Protein AF-A0A7S1QG18-F1 (afdb_monomer_lite)

Structure (mmCIF, N/CA/C/O backbone):
data_AF-A0A7S1QG18-F1
#
_entry.id   AF-A0A7S1QG18-F1
#
loop_
_atom_site.group_PDB
_atom_site.id
_atom_site.type_symbol
_atom_site.label_atom_id
_atom_site.label_alt_id
_atom_site.label_comp_id
_atom_site.label_asym_id
_atom_site.label_entity_id
_atom_site.label_seq_id
_atom_site.pdbx_PDB_ins_code
_atom_site.Cartn_x
_atom_site.Cartn_y
_atom_site.Cartn_z
_atom_site.occupancy
_atom_site.B_iso_or_equiv
_atom_site.auth_seq_id
_atom_site.auth_comp_id
_atom_site.auth_asym_id
_atom_site.auth_atom_id
_atom_site.pdbx_PDB_model_num
ATOM 1 N N . VAL A 1 1 ? 20.655 6.802 -7.408 1.00 48.12 1 VAL A N 1
ATOM 2 C CA . VAL A 1 1 ? 20.579 5.448 -8.018 1.00 48.12 1 VAL A CA 1
ATOM 3 C C . VAL A 1 1 ? 19.206 4.814 -7.801 1.00 48.12 1 VAL A C 1
ATOM 5 O O . VAL A 1 1 ? 18.513 4.608 -8.787 1.00 48.12 1 VAL A O 1
ATOM 8 N N . LEU A 1 2 ? 18.758 4.612 -6.553 1.00 45.75 2 LEU A N 1
ATOM 9 C CA . LEU A 1 2 ? 17.427 4.057 -6.230 1.00 45.75 2 LEU A CA 1
ATOM 10 C C . LEU A 1 2 ? 16.263 4.735 -6.979 1.00 45.75 2 LEU A C 1
ATOM 12 O O . LEU A 1 2 ? 15.464 4.045 -7.598 1.00 45.75 2 LEU A O 1
ATOM 16 N N . GLY A 1 3 ? 16.214 6.072 -7.025 1.00 51.31 3 GLY A N 1
ATOM 17 C CA . GLY A 1 3 ? 15.146 6.796 -7.735 1.00 51.31 3 GLY A CA 1
ATOM 18 C C . GLY A 1 3 ? 15.084 6.547 -9.252 1.00 51.31 3 GLY A C 1
ATOM 19 O O . GLY A 1 3 ? 13.995 6.484 -9.813 1.00 51.31 3 GLY A O 1
ATOM 20 N N . ALA A 1 4 ? 16.227 6.341 -9.915 1.00 55.94 4 ALA A N 1
ATOM 21 C CA . ALA A 1 4 ? 16.289 6.094 -11.361 1.00 55.94 4 ALA A CA 1
ATOM 22 C C . ALA A 1 4 ? 15.895 4.652 -11.726 1.00 55.94 4 ALA A C 1
ATOM 24 O O . ALA A 1 4 ? 15.254 4.415 -12.749 1.00 55.94 4 ALA A O 1
ATOM 25 N N . LEU A 1 5 ? 16.231 3.691 -10.862 1.00 58.00 5 LEU A N 1
ATOM 26 C CA . LEU A 1 5 ? 15.791 2.301 -11.001 1.00 58.00 5 LEU A CA 1
ATOM 27 C C . LEU A 1 5 ? 14.294 2.167 -10.719 1.00 58.00 5 LEU A C 1
ATOM 29 O O . LEU A 1 5 ? 13.591 1.484 -11.456 1.00 58.00 5 LEU A O 1
ATOM 33 N N . HIS A 1 6 ? 13.789 2.903 -9.727 1.00 59.38 6 HIS A N 1
ATOM 34 C CA . HIS A 1 6 ? 12.362 2.970 -9.427 1.00 59.38 6 HIS A CA 1
ATOM 35 C C . HIS A 1 6 ? 11.577 3.559 -10.613 1.00 59.38 6 HIS A C 1
ATOM 37 O O . HIS A 1 6 ? 10.610 2.961 -11.072 1.00 59.38 6 HIS A O 1
ATOM 43 N N . ALA A 1 7 ? 12.063 4.655 -11.209 1.00 60.19 7 ALA A N 1
ATOM 44 C CA . ALA A 1 7 ? 11.503 5.202 -12.447 1.00 60.19 7 ALA A CA 1
ATOM 45 C C . ALA A 1 7 ? 11.572 4.213 -13.627 1.00 60.19 7 ALA A C 1
ATOM 47 O O . ALA A 1 7 ? 10.682 4.214 -14.470 1.00 60.19 7 ALA A O 1
ATOM 48 N N . GLY A 1 8 ? 12.575 3.329 -13.670 1.00 60.22 8 GLY A N 1
ATOM 49 C CA . GLY A 1 8 ? 12.662 2.246 -14.654 1.00 60.22 8 GLY A CA 1
ATOM 50 C C . GLY A 1 8 ? 11.518 1.231 -14.539 1.00 60.22 8 GLY A C 1
ATOM 51 O O . GLY A 1 8 ? 10.945 0.823 -15.545 1.00 60.22 8 GLY A O 1
ATOM 52 N N . VAL A 1 9 ? 11.098 0.885 -13.324 1.00 64.06 9 VAL A N 1
ATOM 53 C CA . VAL A 1 9 ? 9.927 0.014 -13.120 1.00 64.06 9 VAL A CA 1
ATOM 54 C C . VAL A 1 9 ? 8.628 0.705 -13.576 1.00 64.06 9 VAL A C 1
ATOM 56 O O . VAL A 1 9 ? 7.711 0.037 -14.049 1.00 64.06 9 VAL A O 1
ATOM 59 N N . PHE A 1 10 ? 8.559 2.042 -13.511 1.00 67.06 10 PHE A N 1
ATOM 60 C CA . PHE A 1 10 ? 7.358 2.827 -13.849 1.00 67.06 10 PHE A CA 1
ATOM 61 C C . PHE A 1 10 ? 7.324 3.423 -15.261 1.00 67.06 10 PHE A C 1
ATOM 63 O O . PHE A 1 10 ? 6.266 3.863 -15.703 1.00 67.06 10 PHE A O 1
ATOM 70 N N . GLY A 1 11 ? 8.456 3.472 -15.963 1.00 60.34 11 GLY A N 1
ATOM 71 C CA . GLY A 1 11 ? 8.582 4.150 -17.257 1.00 60.34 11 GLY A CA 1
ATOM 72 C C . GLY A 1 11 ? 8.051 3.360 -18.455 1.00 60.34 11 GLY A C 1
ATOM 73 O O . GLY A 1 11 ? 7.895 3.933 -19.529 1.00 60.34 11 GLY A O 1
ATOM 74 N N . GLY A 1 12 ? 7.773 2.064 -18.286 1.00 67.44 12 GLY A N 1
ATOM 75 C CA . GLY A 1 12 ? 7.311 1.167 -19.350 1.00 67.44 12 GLY A CA 1
ATOM 76 C C . GLY A 1 12 ? 6.046 0.386 -18.972 1.00 67.44 12 GLY A C 1
ATOM 77 O O . GLY A 1 12 ? 5.577 0.470 -17.835 1.00 67.44 12 GLY A O 1
ATOM 78 N N . PRO A 1 13 ? 5.489 -0.428 -19.889 1.00 80.31 13 PRO A N 1
ATOM 79 C CA . PRO A 1 13 ? 4.285 -1.232 -19.655 1.00 80.31 13 PRO A CA 1
ATOM 80 C C . PRO A 1 13 ? 4.547 -2.448 -18.744 1.00 80.31 13 PRO A C 1
ATOM 82 O O . PRO A 1 13 ? 3.861 -3.465 -18.839 1.00 80.31 13 PRO A O 1
ATOM 85 N N . TRP A 1 14 ? 5.533 -2.369 -17.848 1.00 81.44 14 TRP A N 1
ATOM 86 C CA . TRP A 1 14 ? 5.976 -3.472 -16.996 1.00 81.44 14 TRP A CA 1
ATOM 87 C C . TRP A 1 14 ? 4.879 -3.963 -16.061 1.00 81.44 14 TRP A C 1
ATOM 89 O O . TRP A 1 14 ? 4.843 -5.146 -15.764 1.00 81.44 14 TRP A O 1
ATOM 99 N N . VAL A 1 15 ? 3.918 -3.106 -15.701 1.00 76.62 15 VAL A N 1
ATOM 100 C CA . VAL A 1 15 ? 2.700 -3.508 -14.976 1.00 76.62 15 VAL A CA 1
ATOM 101 C C . VAL A 1 15 ? 1.907 -4.581 -15.730 1.00 76.62 15 VAL A C 1
ATOM 103 O O . VAL A 1 15 ? 1.339 -5.480 -15.119 1.00 76.62 15 VAL A O 1
ATOM 106 N N . LEU A 1 16 ? 1.863 -4.524 -17.065 1.00 81.56 16 LEU A N 1
ATOM 107 C CA . LEU A 1 16 ? 1.200 -5.558 -17.861 1.00 81.56 16 LEU A CA 1
ATOM 108 C C . LEU A 1 16 ? 1.983 -6.867 -17.803 1.00 81.56 16 LEU A C 1
ATOM 110 O O . LEU A 1 16 ? 1.382 -7.922 -17.633 1.00 81.56 16 LEU A O 1
ATOM 114 N N . VAL A 1 17 ? 3.312 -6.795 -17.894 1.00 84.88 17 VAL A N 1
ATOM 115 C CA . VAL A 1 17 ? 4.185 -7.970 -17.789 1.00 84.88 17 VAL A CA 1
ATOM 116 C C . VAL A 1 17 ? 4.050 -8.609 -16.410 1.00 84.88 17 VAL A C 1
ATOM 118 O O . VAL A 1 17 ? 3.808 -9.808 -16.319 1.00 84.88 17 VAL A O 1
ATOM 121 N N . THR A 1 18 ? 4.118 -7.823 -15.335 1.00 80.38 18 THR A N 1
ATOM 122 C CA . THR A 1 18 ? 3.976 -8.330 -13.966 1.00 80.38 18 THR A CA 1
ATOM 123 C C . THR A 1 18 ? 2.583 -8.890 -13.703 1.00 80.38 18 THR A C 1
ATOM 125 O O . THR A 1 18 ? 2.481 -9.911 -13.035 1.00 80.38 18 THR A O 1
ATOM 128 N N . ASN A 1 19 ? 1.526 -8.324 -14.298 1.00 82.38 19 ASN A N 1
ATOM 129 C CA . ASN A 1 19 ? 0.184 -8.913 -14.256 1.00 82.38 19 ASN A CA 1
ATOM 130 C C . ASN A 1 19 ? 0.114 -10.283 -14.949 1.00 82.38 19 ASN A C 1
ATOM 132 O O . ASN A 1 19 ? -0.560 -11.181 -14.449 1.00 82.38 19 ASN A O 1
ATOM 136 N N . GLN A 1 20 ? 0.780 -10.463 -16.096 1.00 87.81 20 GLN A N 1
ATOM 137 C CA . GLN A 1 20 ? 0.811 -11.772 -16.760 1.00 87.81 20 GLN A CA 1
ATOM 138 C C . GLN A 1 20 ? 1.639 -12.782 -15.965 1.00 87.81 20 GLN A C 1
ATOM 140 O O . GLN A 1 20 ? 1.220 -13.926 -15.810 1.00 87.81 20 GLN A O 1
ATOM 145 N N . LEU A 1 21 ? 2.778 -12.355 -15.412 1.00 85.62 21 LEU A N 1
ATOM 146 C CA . LEU A 1 21 ? 3.585 -13.197 -14.534 1.00 85.62 21 LEU A CA 1
ATOM 147 C C . LEU A 1 21 ? 2.792 -13.609 -13.288 1.00 85.62 21 LEU A C 1
ATOM 149 O O . LEU A 1 21 ? 2.794 -14.784 -12.946 1.00 85.62 21 LEU A O 1
ATOM 153 N N . ASP A 1 22 ? 2.047 -12.699 -12.655 1.00 84.38 22 ASP A N 1
ATOM 154 C CA . ASP A 1 22 ? 1.195 -13.041 -11.508 1.00 84.38 22 ASP A CA 1
ATOM 155 C C . ASP A 1 22 ? 0.193 -14.139 -11.859 1.00 84.38 22 ASP A C 1
ATOM 157 O O . ASP A 1 22 ? 0.110 -15.135 -11.146 1.00 84.38 22 ASP A O 1
ATOM 161 N N . ARG A 1 23 ? -0.487 -14.028 -13.006 1.00 85.81 23 ARG A N 1
ATOM 162 C CA . ARG A 1 23 ? -1.421 -15.063 -13.481 1.00 85.81 23 ARG A CA 1
ATOM 163 C C . ARG A 1 23 ? -0.749 -16.420 -13.682 1.00 85.81 23 ARG A C 1
ATOM 165 O O . ARG A 1 23 ? -1.334 -17.441 -13.332 1.00 85.81 23 ARG A O 1
ATOM 172 N N . LEU A 1 24 ? 0.471 -16.438 -14.219 1.00 89.00 24 LEU A N 1
ATOM 173 C CA . LEU A 1 24 ? 1.241 -17.669 -14.424 1.00 89.00 24 LEU A CA 1
ATOM 174 C C . LEU A 1 24 ? 1.709 -18.297 -13.105 1.00 89.00 24 LEU A C 1
ATOM 176 O O . LEU A 1 24 ? 1.763 -19.518 -12.995 1.00 89.00 24 LEU A O 1
ATOM 180 N N . PHE A 1 25 ? 2.006 -17.477 -12.096 1.00 84.56 25 PHE A N 1
ATOM 181 C CA . PHE A 1 25 ? 2.520 -17.914 -10.795 1.00 84.56 25 PHE A CA 1
ATOM 182 C C . PHE A 1 25 ? 1.441 -17.996 -9.701 1.00 84.56 25 PHE A C 1
ATOM 184 O O . PHE A 1 25 ? 1.745 -17.913 -8.512 1.00 84.56 25 PHE A O 1
ATOM 191 N N . GLY A 1 26 ? 0.176 -18.206 -10.084 1.00 83.62 26 GLY A N 1
ATOM 192 C CA . GLY A 1 26 ? -0.903 -18.533 -9.143 1.00 83.62 26 GLY A CA 1
ATOM 193 C C . GLY A 1 26 ? -1.770 -17.356 -8.682 1.00 83.62 26 GLY A C 1
ATOM 194 O O . GLY A 1 26 ? -2.519 -17.501 -7.710 1.00 83.62 26 GLY A O 1
ATOM 195 N N . SER A 1 27 ? -1.706 -16.227 -9.392 1.00 85.12 27 SER A N 1
ATOM 196 C CA . SER A 1 27 ? -2.578 -15.053 -9.247 1.00 85.12 27 SER A CA 1
ATOM 197 C C . SER A 1 27 ? -2.574 -14.459 -7.837 1.00 85.12 27 SER A C 1
ATOM 199 O O . SER A 1 27 ? -3.618 -14.103 -7.288 1.00 85.12 27 SER A O 1
ATOM 201 N N . SER A 1 28 ? -1.395 -14.394 -7.219 1.00 78.62 28 SER A N 1
ATOM 202 C CA . S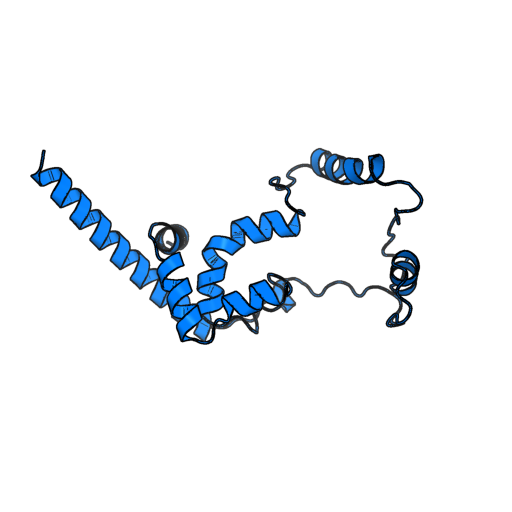ER A 1 28 ? -1.213 -13.921 -5.844 1.00 78.62 28 SER A CA 1
ATOM 203 C C . SER A 1 28 ? -1.673 -12.473 -5.643 1.00 78.62 28 SER A C 1
ATOM 205 O O . SER A 1 28 ? -2.275 -12.145 -4.620 1.00 78.62 28 SER A O 1
ATOM 207 N N . GLY A 1 29 ? -1.437 -11.613 -6.636 1.00 73.44 29 GLY A N 1
ATOM 208 C CA . GLY A 1 29 ? -1.887 -10.228 -6.642 1.00 73.44 29 GLY A CA 1
ATOM 209 C C . GLY A 1 29 ? -3.402 -10.125 -6.778 1.00 73.44 29 GLY A C 1
ATOM 210 O O . GLY A 1 29 ? -4.021 -9.322 -6.087 1.00 73.44 29 GLY A O 1
ATOM 211 N N . TYR A 1 30 ? -4.016 -10.965 -7.612 1.00 76.81 30 TYR A N 1
ATOM 212 C CA . TYR A 1 30 ? -5.473 -10.991 -7.763 1.00 76.81 30 TYR A CA 1
ATOM 213 C C . TYR A 1 30 ? -6.185 -11.493 -6.499 1.00 76.81 30 TYR A C 1
ATOM 215 O O . TYR A 1 30 ? -7.093 -10.821 -6.021 1.00 76.81 30 TYR A O 1
ATOM 223 N N . LYS A 1 31 ? -5.712 -12.592 -5.895 1.00 76.81 31 LYS A N 1
ATOM 224 C CA . LYS A 1 31 ? -6.249 -13.104 -4.620 1.00 76.81 31 LYS A CA 1
ATOM 225 C C . LYS A 1 31 ? -6.168 -12.057 -3.515 1.00 76.81 31 LYS A C 1
ATOM 227 O O . LYS A 1 31 ? -7.147 -11.805 -2.835 1.00 76.81 31 LYS A O 1
ATOM 232 N N . MET A 1 32 ? -5.043 -11.346 -3.414 1.00 74.06 32 MET A N 1
ATOM 233 C CA . MET A 1 32 ? -4.912 -10.221 -2.482 1.00 74.06 32 MET A CA 1
ATOM 234 C C . MET A 1 32 ? -5.989 -9.144 -2.692 1.00 74.06 32 MET A C 1
ATOM 236 O O . MET A 1 32 ? -6.472 -8.573 -1.715 1.00 74.06 32 MET A O 1
ATOM 240 N N . LEU A 1 33 ? -6.319 -8.814 -3.945 1.00 72.88 33 LEU A N 1
ATOM 241 C CA . LEU A 1 33 ? -7.351 -7.820 -4.244 1.00 72.88 33 LEU A CA 1
ATOM 242 C C . LEU A 1 33 ? -8.757 -8.328 -3.909 1.00 72.88 33 LEU A C 1
ATOM 244 O O . LEU A 1 33 ? -9.576 -7.525 -3.469 1.00 72.88 33 LEU A O 1
ATOM 248 N N . GLU A 1 34 ? -9.029 -9.617 -4.119 1.00 75.81 34 GLU A N 1
ATOM 249 C CA . GLU A 1 34 ? -10.305 -10.251 -3.764 1.00 75.81 34 GLU A CA 1
ATOM 250 C C . GLU A 1 34 ? -10.487 -10.372 -2.252 1.00 75.81 34 GLU A C 1
ATOM 252 O O . GLU A 1 34 ? -11.535 -10.000 -1.729 1.00 75.81 34 GLU A O 1
ATOM 257 N N . ASP A 1 35 ? -9.449 -10.815 -1.543 1.00 69.38 35 ASP A N 1
ATOM 258 C CA . ASP A 1 35 ? -9.488 -11.048 -0.099 1.00 69.38 35 ASP A CA 1
ATOM 259 C C . ASP A 1 35 ? -9.595 -9.739 0.700 1.00 69.38 35 ASP A C 1
ATOM 261 O O . ASP A 1 35 ? -9.874 -9.757 1.899 1.00 69.38 35 ASP A O 1
ATOM 265 N N . GLY A 1 36 ? -9.327 -8.588 0.067 1.00 60.03 36 GLY A N 1
ATOM 266 C CA . GLY A 1 36 ? -9.327 -7.283 0.733 1.00 60.03 36 GLY A CA 1
ATOM 267 C C . GLY A 1 36 ? -8.341 -7.203 1.906 1.00 60.03 36 GLY A C 1
ATOM 268 O O . GLY A 1 36 ? -8.488 -6.339 2.773 1.00 60.03 36 GLY A O 1
ATOM 269 N N . GLY A 1 37 ? -7.363 -8.120 1.950 1.00 55.81 37 GLY A N 1
ATOM 270 C CA . GLY A 1 37 ? -6.423 -8.281 3.054 1.00 55.81 37 GLY A CA 1
ATOM 271 C C . GLY A 1 37 ? -5.619 -7.005 3.316 1.00 55.81 37 GLY A C 1
ATOM 272 O O . GLY A 1 37 ? -5.489 -6.159 2.425 1.00 55.81 37 GLY A O 1
ATOM 273 N N . PRO A 1 38 ? -5.070 -6.831 4.534 1.00 53.34 38 PRO A N 1
ATOM 274 C CA . PRO A 1 38 ? -4.456 -5.574 4.933 1.00 53.34 38 PRO A CA 1
ATOM 275 C C . PRO A 1 38 ? -3.364 -5.192 3.923 1.00 53.34 38 PRO A C 1
ATOM 277 O O . PRO A 1 38 ? -2.429 -5.970 3.719 1.00 53.34 38 PRO A O 1
ATOM 280 N N . PRO A 1 39 ? -3.447 -4.006 3.291 1.00 54.12 39 PRO A N 1
ATOM 281 C CA . PRO A 1 39 ? -2.685 -3.709 2.079 1.00 54.12 39 PRO A CA 1
ATOM 282 C C . PRO A 1 39 ? -1.163 -3.628 2.276 1.00 54.12 39 PRO A C 1
ATOM 284 O O . PRO A 1 39 ? -0.448 -3.456 1.295 1.00 54.12 39 PRO A O 1
ATOM 287 N N . MET A 1 40 ? -0.658 -3.756 3.510 1.00 51.56 40 MET A N 1
ATOM 288 C CA . MET A 1 40 ? 0.775 -3.701 3.839 1.00 51.56 40 MET A CA 1
ATOM 289 C C . MET A 1 40 ? 1.199 -4.486 5.094 1.00 51.56 40 MET A C 1
ATOM 291 O O . MET A 1 40 ? 2.385 -4.525 5.394 1.00 51.56 40 MET A O 1
ATOM 295 N N . ALA A 1 41 ? 0.278 -5.068 5.871 1.00 50.09 41 ALA A N 1
ATOM 296 C CA . ALA A 1 41 ? 0.587 -5.457 7.259 1.00 50.09 41 ALA A CA 1
ATOM 297 C C . ALA A 1 41 ? 1.295 -6.817 7.416 1.00 50.09 41 ALA A C 1
ATOM 299 O O . ALA A 1 41 ? 1.618 -7.218 8.528 1.00 50.09 41 ALA A O 1
ATOM 300 N N . SER A 1 42 ? 1.538 -7.532 6.319 1.00 58.19 42 SER A N 1
ATOM 301 C CA . SER A 1 42 ? 2.357 -8.745 6.322 1.00 58.19 42 SER A CA 1
ATOM 302 C C . SER A 1 42 ? 3.172 -8.784 5.036 1.00 58.19 42 SER A C 1
ATOM 304 O O . SER A 1 42 ? 2.785 -9.440 4.072 1.00 58.19 42 SER A O 1
ATOM 306 N N . LEU A 1 43 ? 4.308 -8.075 4.997 1.00 61.34 43 LEU A N 1
ATOM 307 C CA . LEU A 1 43 ? 5.301 -8.290 3.932 1.00 61.34 43 LEU A CA 1
ATOM 308 C C . LEU A 1 43 ? 5.874 -9.717 3.976 1.00 61.34 43 LEU A C 1
ATOM 310 O O . LEU A 1 43 ? 6.443 -10.182 2.992 1.00 61.34 43 LEU A O 1
ATOM 314 N N . LYS A 1 44 ? 5.661 -10.434 5.086 1.00 62.62 44 LYS A N 1
ATOM 315 C CA . LYS A 1 44 ? 6.073 -11.828 5.294 1.00 62.62 44 LYS A CA 1
ATOM 316 C C . LYS A 1 44 ? 5.535 -12.763 4.209 1.00 62.62 44 LYS A C 1
ATOM 318 O O . LYS A 1 44 ? 6.248 -13.652 3.749 1.00 62.62 44 LYS A O 1
ATOM 323 N N . ASP A 1 45 ? 4.324 -12.488 3.720 1.00 67.00 45 ASP A N 1
ATOM 324 C CA . ASP A 1 45 ? 3.651 -13.292 2.690 1.00 67.00 45 ASP A CA 1
ATOM 325 C C . ASP A 1 45 ? 3.815 -12.720 1.270 1.00 67.00 45 ASP A C 1
ATOM 327 O O . ASP A 1 45 ? 3.136 -13.143 0.325 1.00 67.00 45 ASP A O 1
ATOM 331 N N . PHE A 1 46 ? 4.662 -11.701 1.091 1.00 73.81 46 PHE A N 1
ATOM 332 C CA . PHE A 1 46 ? 4.832 -11.038 -0.197 1.00 73.81 46 PHE A CA 1
ATOM 333 C C . PHE A 1 46 ? 5.992 -11.679 -0.954 1.00 73.81 46 PHE A C 1
ATOM 335 O O . PHE A 1 46 ? 7.162 -11.346 -0.781 1.00 73.81 46 PHE A O 1
ATOM 342 N N . GLY A 1 47 ? 5.648 -12.612 -1.840 1.00 78.31 47 GLY A N 1
ATOM 343 C CA . GLY A 1 47 ? 6.579 -13.110 -2.844 1.00 78.31 47 GLY A CA 1
ATOM 344 C C . GLY A 1 47 ? 6.976 -12.028 -3.854 1.00 78.31 47 GLY A C 1
ATOM 345 O O . GLY A 1 47 ? 6.318 -10.998 -4.008 1.00 78.31 47 GLY A O 1
ATOM 346 N N . VAL A 1 48 ? 8.033 -12.312 -4.609 1.00 82.69 48 VAL A N 1
ATOM 347 C CA . VAL A 1 48 ? 8.653 -11.424 -5.604 1.00 82.69 48 VAL A CA 1
ATOM 348 C C . VAL A 1 48 ? 7.642 -10.744 -6.546 1.00 82.69 48 VAL A C 1
ATOM 350 O O . VAL A 1 48 ? 7.690 -9.528 -6.744 1.00 82.69 48 VAL A O 1
ATOM 353 N N . ILE A 1 49 ? 6.697 -11.509 -7.100 1.00 80.81 49 ILE A N 1
ATOM 354 C CA . ILE A 1 49 ? 5.705 -11.001 -8.060 1.00 80.81 49 ILE A CA 1
ATOM 355 C C . ILE A 1 49 ? 4.694 -10.060 -7.398 1.00 80.81 49 ILE A C 1
ATOM 357 O O . ILE A 1 49 ? 4.403 -8.991 -7.939 1.00 80.81 49 ILE A O 1
ATOM 361 N N . ARG A 1 50 ? 4.209 -10.409 -6.201 1.00 78.06 50 ARG A N 1
ATOM 362 C CA . ARG A 1 50 ? 3.295 -9.562 -5.426 1.00 78.06 50 ARG A CA 1
ATOM 363 C C . ARG A 1 50 ? 3.957 -8.238 -5.062 1.00 78.06 50 ARG A C 1
ATOM 365 O O . ARG A 1 50 ? 3.328 -7.191 -5.188 1.00 78.06 50 ARG A O 1
ATOM 372 N N . THR A 1 51 ? 5.235 -8.262 -4.690 1.00 78.88 51 THR A N 1
ATOM 373 C CA . THR A 1 51 ? 5.988 -7.039 -4.393 1.00 78.88 51 THR A CA 1
ATOM 374 C C . THR A 1 51 ? 6.168 -6.174 -5.637 1.00 78.88 51 THR A C 1
ATOM 376 O O . THR A 1 51 ? 5.897 -4.977 -5.584 1.00 78.88 51 THR A O 1
ATOM 379 N N . LEU A 1 52 ? 6.525 -6.762 -6.785 1.00 78.31 52 LEU A N 1
ATOM 380 C CA . LEU A 1 52 ? 6.595 -6.026 -8.052 1.00 78.31 52 LEU A CA 1
ATOM 381 C C . LEU A 1 52 ? 5.255 -5.412 -8.467 1.00 78.31 52 LEU A C 1
ATOM 383 O O . LEU A 1 52 ? 5.232 -4.288 -8.964 1.00 78.31 52 LEU A O 1
ATOM 387 N N . TYR A 1 53 ? 4.150 -6.135 -8.273 1.00 75.31 53 TYR A N 1
ATOM 388 C CA . TYR A 1 53 ? 2.806 -5.611 -8.502 1.00 75.31 53 TYR A CA 1
ATOM 389 C C . TYR A 1 53 ? 2.507 -4.441 -7.560 1.00 75.31 53 TYR A C 1
ATOM 391 O O . TYR A 1 53 ? 1.960 -3.426 -7.980 1.00 75.31 53 TYR A O 1
ATOM 399 N N . MET A 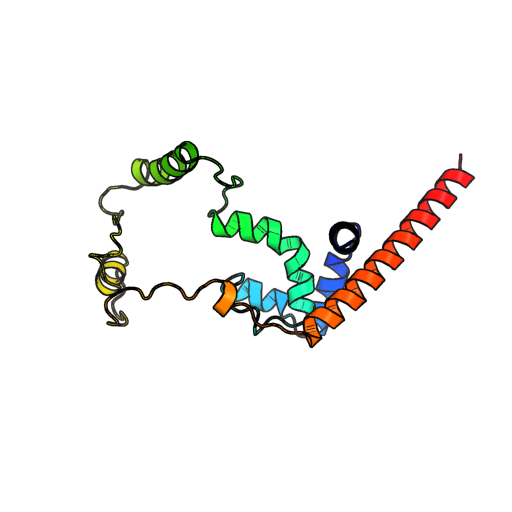1 54 ? 2.899 -4.550 -6.292 1.00 73.81 54 MET A N 1
ATOM 400 C CA . MET A 1 54 ? 2.632 -3.535 -5.282 1.00 73.81 54 MET A CA 1
ATOM 401 C C . MET A 1 54 ? 3.505 -2.292 -5.407 1.00 73.81 54 MET A C 1
ATOM 403 O O . MET A 1 54 ? 3.042 -1.242 -5.005 1.00 73.81 54 MET A O 1
ATOM 407 N N . LEU A 1 55 ? 4.706 -2.324 -5.983 1.00 74.81 55 LEU A N 1
ATOM 408 C CA . LEU A 1 55 ? 5.530 -1.113 -6.154 1.00 74.81 55 LEU A CA 1
ATOM 409 C C . LEU A 1 55 ? 4.809 0.061 -6.870 1.00 74.81 55 LEU A C 1
ATOM 411 O O . LEU A 1 55 ? 4.808 1.169 -6.327 1.00 74.81 55 LEU A O 1
ATOM 415 N N . PRO A 1 56 ? 4.148 -0.126 -8.033 1.00 70.06 56 PRO A N 1
ATOM 416 C CA . PRO A 1 56 ? 3.453 0.958 -8.744 1.00 70.06 56 PRO A CA 1
ATOM 417 C C . PRO A 1 56 ? 2.166 1.411 -8.062 1.00 70.06 56 PRO A C 1
ATOM 419 O O . PRO A 1 56 ? 1.798 2.586 -8.132 1.00 70.06 56 PRO A O 1
ATOM 422 N N . PHE A 1 57 ? 1.466 0.491 -7.401 1.00 67.56 57 PHE A N 1
ATOM 423 C CA . PHE A 1 57 ? 0.226 0.815 -6.707 1.00 67.56 57 PHE A CA 1
ATOM 424 C C . PHE A 1 57 ? 0.469 1.287 -5.285 1.00 67.56 57 PHE A C 1
ATOM 426 O O . PHE A 1 57 ? -0.342 2.046 -4.782 1.00 67.56 57 PHE A O 1
ATOM 433 N N . GLY A 1 58 ? 1.569 0.883 -4.667 1.00 64.44 58 GLY A N 1
ATOM 434 C CA . GLY A 1 58 ? 1.894 1.028 -3.259 1.00 64.44 58 GLY A CA 1
ATOM 435 C C . GLY A 1 58 ? 1.834 2.483 -2.876 1.00 64.44 58 GLY A C 1
ATOM 436 O O . GLY A 1 58 ? 0.883 2.880 -2.230 1.00 64.44 58 GLY A O 1
ATOM 437 N N . ALA A 1 59 ? 2.731 3.324 -3.385 1.00 61.09 59 ALA A N 1
ATOM 438 C CA . ALA A 1 59 ? 2.746 4.736 -3.004 1.00 61.09 59 ALA A CA 1
ATOM 439 C C . ALA A 1 59 ? 1.376 5.424 -3.176 1.00 61.09 59 ALA A C 1
ATOM 441 O O . ALA A 1 59 ? 0.889 6.076 -2.260 1.00 61.09 59 ALA A O 1
ATOM 442 N N . ARG A 1 60 ? 0.694 5.236 -4.313 1.00 59.53 60 ARG A N 1
ATOM 443 C CA . ARG A 1 60 ? -0.581 5.920 -4.580 1.00 59.53 60 ARG A CA 1
ATOM 444 C C . ARG A 1 60 ? -1.758 5.322 -3.807 1.00 59.53 60 ARG A C 1
ATOM 446 O O . ARG A 1 60 ? -2.519 6.073 -3.209 1.00 59.53 60 ARG A O 1
ATOM 453 N N . ARG A 1 61 ? -1.927 3.999 -3.834 1.00 60.38 61 ARG A N 1
ATOM 454 C CA . ARG A 1 61 ? -3.035 3.287 -3.183 1.00 60.38 61 ARG A CA 1
ATOM 455 C C . ARG A 1 61 ? -2.869 3.229 -1.681 1.00 60.38 61 ARG A C 1
ATOM 457 O O . ARG A 1 61 ? -3.869 3.412 -1.009 1.00 60.38 61 ARG A O 1
ATOM 464 N N . VAL A 1 62 ? -1.658 3.037 -1.163 1.00 59.66 62 VAL A N 1
ATOM 465 C CA . VAL A 1 62 ? -1.367 3.100 0.276 1.00 59.66 62 VAL A CA 1
ATOM 466 C C . VAL A 1 62 ? -1.716 4.472 0.802 1.00 59.66 62 VAL A C 1
ATOM 468 O O . VAL A 1 62 ? -2.505 4.558 1.731 1.00 59.66 62 VAL A O 1
ATOM 471 N N . ILE A 1 63 ? -1.218 5.538 0.171 1.00 55.69 63 ILE A N 1
ATOM 472 C CA . ILE A 1 63 ? -1.548 6.900 0.595 1.00 55.69 63 ILE A CA 1
ATOM 473 C C . ILE A 1 63 ? -3.064 7.098 0.524 1.00 55.69 63 ILE A C 1
ATOM 475 O O . ILE A 1 63 ? -3.677 7.466 1.519 1.00 55.69 63 ILE A O 1
ATOM 479 N N . THR A 1 64 ? -3.724 6.750 -0.585 1.00 57.59 64 THR A N 1
ATOM 480 C CA . THR A 1 64 ? -5.183 6.909 -0.641 1.00 57.59 64 THR A CA 1
ATOM 481 C C . THR A 1 64 ? -5.924 6.025 0.359 1.00 57.59 64 THR A C 1
ATOM 483 O O . THR A 1 64 ? -6.909 6.474 0.913 1.00 57.59 64 THR A O 1
ATOM 486 N N . HIS A 1 65 ? -5.492 4.796 0.629 1.00 56.72 65 HIS A N 1
ATOM 487 C CA . HIS A 1 65 ? -6.183 3.876 1.533 1.00 56.72 65 HIS A CA 1
ATOM 488 C C . HIS A 1 65 ? -5.993 4.287 2.996 1.00 56.72 65 HIS A C 1
ATOM 490 O O . HIS A 1 65 ? -6.974 4.363 3.730 1.00 56.72 65 HIS A O 1
ATOM 496 N N . LEU A 1 66 ? -4.765 4.646 3.392 1.00 55.31 66 LEU A N 1
ATOM 497 C CA . LEU A 1 66 ? -4.452 5.184 4.720 1.00 55.31 66 LEU A CA 1
ATOM 498 C C . LEU A 1 66 ? -5.263 6.446 5.027 1.00 55.31 66 LEU A C 1
ATOM 500 O O . LEU A 1 66 ? -5.650 6.666 6.171 1.00 55.31 66 LEU A O 1
ATOM 504 N N . TYR A 1 67 ? -5.564 7.245 4.004 1.00 57.25 67 TYR A N 1
ATOM 505 C CA . TYR A 1 67 ? -6.370 8.454 4.136 1.00 57.25 67 TYR A CA 1
ATOM 506 C C . TYR A 1 67 ? -7.812 8.285 3.626 1.00 57.25 67 TYR A C 1
ATOM 508 O O . TYR A 1 67 ? -8.458 9.277 3.301 1.00 57.25 67 TYR A O 1
ATOM 516 N N . ALA A 1 68 ? -8.344 7.057 3.546 1.00 59.31 68 ALA A N 1
ATOM 517 C CA . ALA A 1 68 ? -9.743 6.780 3.181 1.00 59.31 68 ALA A CA 1
ATOM 518 C C . ALA A 1 68 ? -10.228 7.483 1.885 1.00 59.31 68 ALA A C 1
ATOM 520 O O . ALA A 1 68 ? -11.309 8.063 1.816 1.00 59.31 68 ALA A O 1
ATOM 521 N N . GLY A 1 69 ? -9.403 7.449 0.843 1.00 51.38 69 GLY A N 1
ATOM 522 C CA . GLY A 1 69 ? -9.627 8.063 -0.465 1.00 51.38 69 GLY A CA 1
ATOM 523 C C . GLY A 1 69 ? -9.149 9.512 -0.579 1.00 51.38 69 GLY A C 1
ATOM 524 O O . GLY A 1 69 ? -9.305 10.116 -1.642 1.00 51.38 69 GLY A O 1
ATOM 525 N N . LEU A 1 70 ? -8.559 10.089 0.471 1.00 52.31 70 LEU A N 1
ATOM 526 C CA . LEU A 1 70 ? -8.166 11.495 0.477 1.00 52.31 70 LEU A CA 1
ATOM 527 C C . LEU A 1 70 ? -6.752 11.659 -0.094 1.00 52.31 70 LEU A C 1
ATOM 529 O O . LEU A 1 70 ? -5.798 11.002 0.310 1.00 52.31 70 LEU A O 1
ATOM 533 N N . LYS A 1 71 ? -6.627 12.547 -1.089 1.00 53.94 71 LYS A N 1
ATOM 534 C CA . LYS A 1 71 ? -5.367 12.851 -1.796 1.00 53.94 71 LYS A CA 1
ATOM 535 C C . LYS A 1 71 ? -4.327 13.577 -0.930 1.00 53.94 71 LYS A C 1
ATOM 537 O O . LYS A 1 71 ? -3.209 13.782 -1.392 1.00 53.94 71 LYS A O 1
ATOM 542 N N . LEU A 1 72 ? -4.697 14.026 0.266 1.00 55.25 72 LEU A N 1
ATOM 543 C CA . LEU A 1 72 ? -3.892 14.943 1.063 1.00 55.25 72 LEU A CA 1
ATOM 544 C C . LEU A 1 72 ? -3.073 14.167 2.090 1.00 55.25 72 LEU A C 1
ATOM 546 O O . LEU A 1 72 ? -3.620 13.653 3.063 1.00 55.25 72 LEU A O 1
ATOM 550 N N . MET A 1 73 ? -1.752 14.153 1.903 1.00 60.91 73 MET A N 1
ATOM 551 C CA . MET A 1 73 ? -0.870 14.103 3.064 1.00 60.91 73 MET A CA 1
ATOM 552 C C . MET A 1 73 ? -1.172 15.353 3.886 1.00 60.91 73 MET A C 1
ATOM 554 O O . MET A 1 73 ? -1.025 16.467 3.397 1.00 60.91 73 MET A O 1
ATOM 558 N N . ILE A 1 74 ? -1.670 15.160 5.099 1.00 65.94 74 ILE A N 1
ATOM 559 C CA . ILE A 1 74 ? -1.931 16.236 6.049 1.00 65.94 74 ILE A CA 1
ATOM 560 C C . ILE A 1 74 ? -0.567 16.737 6.536 1.00 65.94 74 ILE A C 1
ATOM 562 O O . ILE A 1 74 ? 0.146 15.988 7.200 1.00 65.94 74 ILE A O 1
ATOM 566 N N . ILE A 1 75 ? -0.185 17.966 6.184 1.00 71.25 75 ILE A N 1
ATOM 567 C CA . ILE A 1 75 ? 1.158 18.502 6.470 1.00 71.25 75 ILE A CA 1
ATOM 568 C C . ILE A 1 75 ? 1.126 19.359 7.738 1.00 71.25 75 ILE A C 1
ATOM 570 O O . ILE A 1 75 ? 2.114 19.452 8.465 1.00 71.25 75 ILE A O 1
ATOM 574 N N . THR A 1 76 ? -0.027 19.963 8.039 1.00 83.19 76 THR A N 1
ATOM 575 C CA . THR A 1 76 ? -0.185 20.876 9.174 1.00 83.19 76 THR A CA 1
ATOM 576 C C . THR A 1 76 ? -1.189 20.375 10.213 1.00 83.19 76 THR A C 1
ATOM 578 O O . THR A 1 76 ? -2.150 19.663 9.915 1.00 83.19 76 THR A O 1
ATOM 581 N N . ALA A 1 77 ? -1.018 20.819 11.462 1.00 80.81 77 ALA A N 1
ATOM 582 C CA . ALA A 1 77 ? -1.968 20.532 12.538 1.00 80.81 77 ALA A CA 1
ATOM 583 C C . ALA A 1 77 ? -3.377 21.094 12.253 1.00 80.81 77 ALA A C 1
ATOM 585 O O . ALA A 1 77 ? -4.380 20.501 12.653 1.00 80.81 77 ALA A O 1
ATOM 586 N N . ALA A 1 78 ? -3.472 22.225 11.546 1.00 84.75 78 ALA A N 1
ATOM 587 C CA . ALA A 1 78 ? -4.749 22.824 11.164 1.00 84.75 78 ALA A CA 1
ATOM 588 C C . ALA A 1 78 ? -5.514 21.941 10.166 1.00 84.75 78 ALA A C 1
ATOM 590 O O . ALA A 1 78 ? -6.699 21.672 10.370 1.00 84.75 78 ALA A O 1
ATOM 591 N N . GLU A 1 79 ? -4.829 21.433 9.138 1.00 78.69 79 GLU A N 1
ATOM 592 C CA . GLU A 1 79 ? -5.395 20.476 8.181 1.00 78.69 79 GLU A CA 1
ATOM 593 C C . GLU A 1 79 ? -5.825 19.180 8.873 1.00 78.69 79 GLU A C 1
ATOM 595 O O . GLU A 1 79 ? -6.910 18.673 8.588 1.00 78.69 79 GLU A O 1
ATOM 600 N N . TYR A 1 80 ? -5.032 18.686 9.831 1.00 79.38 80 TYR A N 1
ATOM 601 C CA . TYR A 1 80 ? -5.371 17.501 10.623 1.00 79.38 80 TYR A CA 1
ATOM 602 C C . TYR A 1 80 ? -6.685 17.694 11.376 1.00 79.38 80 TYR A C 1
ATOM 604 O O . TYR A 1 80 ? -7.616 16.899 11.259 1.00 79.38 80 TYR A O 1
ATOM 612 N N . ASN A 1 81 ? -6.798 18.795 12.117 1.00 83.25 81 ASN A N 1
ATOM 613 C CA . ASN A 1 81 ? -8.003 19.097 12.881 1.00 83.25 81 ASN A CA 1
ATOM 614 C C . ASN A 1 81 ? -9.219 19.298 11.967 1.00 83.25 81 ASN A C 1
ATOM 616 O O . ASN A 1 81 ? -10.317 18.839 12.287 1.00 83.25 81 ASN A O 1
ATOM 620 N N . PHE A 1 82 ? -9.034 19.949 10.816 1.00 81.50 82 PHE A N 1
ATOM 621 C CA . PHE A 1 82 ? -10.102 20.155 9.842 1.00 81.50 82 PHE A CA 1
ATOM 622 C C . PHE A 1 82 ? -10.592 18.837 9.228 1.00 81.50 82 PHE A C 1
ATOM 624 O O . PHE A 1 82 ? -11.803 18.621 9.142 1.00 81.50 82 PHE A O 1
ATOM 631 N N . PHE A 1 83 ? -9.674 17.932 8.882 1.00 79.19 83 PHE A N 1
ATOM 632 C CA . PHE A 1 83 ? -9.978 16.606 8.345 1.00 79.19 83 PHE A CA 1
ATOM 633 C C . PHE A 1 83 ? -10.951 15.839 9.246 1.00 79.19 83 PHE A C 1
ATOM 635 O O . PHE A 1 83 ? -11.994 15.384 8.781 1.00 79.19 83 PHE A O 1
ATOM 642 N N . TYR A 1 84 ? -10.669 15.764 10.551 1.00 81.12 84 TYR A N 1
ATOM 643 C CA . TYR A 1 84 ? -11.536 15.058 11.502 1.00 81.12 84 TYR A CA 1
ATOM 644 C C . TYR A 1 84 ? -12.806 15.835 11.864 1.00 81.12 84 TYR A C 1
ATOM 646 O O . TYR A 1 84 ? -13.803 15.233 12.270 1.00 81.12 84 TYR A O 1
ATOM 654 N N . LYS A 1 85 ? -12.823 17.159 11.674 1.00 87.06 85 LYS A N 1
ATOM 655 C CA . LYS A 1 85 ? -14.019 17.977 11.901 1.00 87.06 85 LYS A CA 1
ATOM 656 C C . LYS A 1 85 ? -15.135 17.635 10.913 1.00 87.06 85 LYS A C 1
ATOM 658 O O . LYS A 1 85 ? -16.298 17.622 11.309 1.00 87.06 85 LYS A O 1
ATOM 663 N N . ILE A 1 86 ? -14.813 17.333 9.651 1.00 83.00 86 ILE A N 1
ATOM 664 C CA . ILE A 1 86 ? -15.826 17.067 8.614 1.00 83.00 86 ILE A CA 1
ATOM 665 C C . ILE A 1 86 ? -16.702 15.847 8.962 1.00 83.00 86 ILE A C 1
ATOM 667 O O . ILE A 1 86 ? -17.925 16.019 9.012 1.00 83.00 86 ILE A O 1
ATOM 671 N N . PRO A 1 87 ? -16.155 14.649 9.262 1.00 82.25 87 PRO A N 1
ATOM 672 C CA . PRO A 1 87 ? -16.961 13.516 9.716 1.00 82.25 87 PRO A CA 1
ATOM 673 C C . PRO A 1 87 ? -17.761 13.836 10.981 1.00 82.25 87 PRO A C 1
ATOM 675 O O . PRO A 1 87 ? -18.937 13.496 11.066 1.00 82.25 87 PRO A O 1
ATOM 678 N N . TYR A 1 88 ? -17.165 14.556 11.938 1.00 87.38 88 TYR A N 1
ATOM 679 C CA . TYR A 1 88 ? -17.860 14.973 13.159 1.00 87.38 88 TYR A CA 1
ATOM 680 C C . TYR A 1 88 ? -19.054 15.901 12.892 1.00 87.38 88 TYR A C 1
ATOM 682 O O . TYR A 1 88 ? -20.012 15.884 13.659 1.00 87.38 88 TYR A O 1
ATOM 690 N N . MET A 1 89 ? -19.031 16.715 11.841 1.00 89.75 89 MET A N 1
ATOM 691 C CA . MET A 1 89 ? -20.171 17.573 11.501 1.00 89.75 89 MET A CA 1
ATOM 692 C C . MET A 1 89 ? -21.244 16.832 10.699 1.00 89.75 89 MET A C 1
ATOM 694 O O . MET A 1 89 ? -22.418 17.168 10.811 1.00 89.75 89 MET A O 1
ATOM 698 N N . ARG A 1 90 ? -20.857 15.840 9.888 1.00 92.25 90 ARG A N 1
ATOM 699 C CA . ARG A 1 90 ? -21.775 15.142 8.972 1.00 92.25 90 ARG A CA 1
ATOM 700 C C . ARG A 1 90 ? -22.431 13.900 9.567 1.00 92.25 90 ARG A C 1
ATOM 702 O O . ARG A 1 90 ? -23.541 13.564 9.169 1.00 92.25 90 ARG A O 1
ATOM 709 N N . ILE A 1 91 ? -21.755 13.195 10.471 1.00 88.19 91 ILE A N 1
ATOM 710 C CA . ILE A 1 91 ? -22.278 11.958 11.054 1.00 88.19 91 ILE A CA 1
ATOM 711 C C . ILE A 1 91 ? -23.153 12.319 12.270 1.00 88.19 91 ILE A C 1
ATOM 713 O O . ILE A 1 91 ? -22.683 13.042 13.155 1.00 88.19 91 ILE A O 1
ATOM 717 N N . PRO A 1 92 ? -24.403 11.824 12.356 1.00 94.44 92 PRO A N 1
ATOM 718 C CA . PRO A 1 92 ? -25.269 12.031 13.519 1.00 94.44 92 PRO A CA 1
ATOM 719 C C . PRO A 1 92 ? -24.602 11.594 14.832 1.00 94.44 92 PRO A C 1
ATOM 721 O O . PRO A 1 92 ? -23.695 10.759 14.834 1.00 94.44 92 PRO A O 1
ATOM 724 N N . LYS A 1 93 ? -24.970 12.201 15.967 1.00 91.94 93 LYS A N 1
ATOM 725 C CA . LYS A 1 93 ? -24.272 11.969 17.251 1.00 91.94 93 LYS A CA 1
ATOM 726 C C . LYS A 1 93 ? -24.399 10.518 17.724 1.00 91.94 93 LYS A C 1
ATOM 728 O O . LYS A 1 93 ? -23.471 9.988 18.318 1.00 91.94 93 LYS A O 1
ATOM 733 N N . GLU A 1 94 ? -25.510 9.885 17.395 1.00 92.31 94 GLU A N 1
ATOM 734 C CA . GLU A 1 94 ? -25.894 8.524 17.766 1.00 92.31 94 GLU A CA 1
ATOM 735 C C . GLU A 1 94 ? -25.050 7.489 17.009 1.00 92.31 94 GLU A C 1
ATOM 737 O O . GLU A 1 94 ? -24.824 6.388 17.494 1.00 92.31 94 GLU A O 1
ATOM 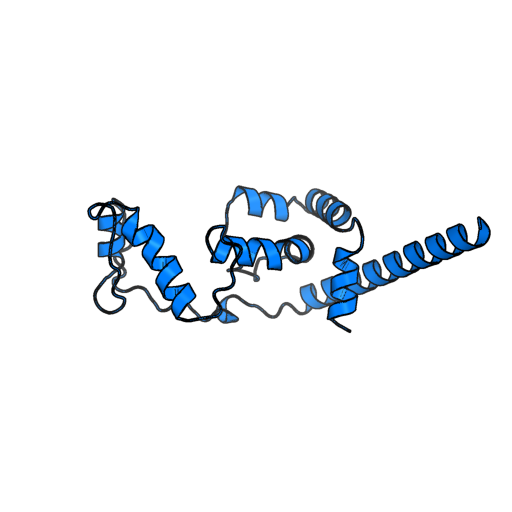742 N N . ARG A 1 95 ? -24.529 7.865 15.832 1.00 92.00 95 ARG A N 1
ATOM 743 C CA . ARG A 1 95 ? -23.654 7.037 14.986 1.00 92.00 95 ARG A CA 1
ATOM 744 C C . ARG A 1 95 ? -22.175 7.394 15.147 1.00 92.00 95 ARG A C 1
ATOM 746 O O . ARG A 1 95 ? -21.368 7.082 14.273 1.00 92.00 95 ARG A O 1
ATOM 753 N N . ARG A 1 96 ? -21.809 8.083 16.233 1.00 92.00 96 ARG A N 1
ATOM 754 C CA . ARG A 1 96 ? -20.428 8.481 16.530 1.00 92.00 96 ARG A CA 1
ATOM 755 C C . ARG A 1 96 ? -19.989 7.981 17.894 1.00 92.00 96 ARG A C 1
ATOM 757 O O . ARG A 1 96 ? -20.675 8.176 18.890 1.00 92.00 96 ARG A O 1
ATOM 764 N N . MET A 1 97 ? -18.766 7.467 17.942 1.00 92.50 97 MET A N 1
ATOM 765 C CA . MET A 1 97 ? -18.076 7.122 19.177 1.00 92.50 97 MET A CA 1
ATOM 766 C C . MET A 1 97 ? -16.822 7.985 19.325 1.00 92.50 97 MET A C 1
ATOM 768 O O . MET A 1 97 ? -15.915 7.938 18.495 1.00 92.50 97 MET A O 1
ATOM 772 N N . SER A 1 98 ? -16.742 8.773 20.398 1.00 90.50 98 SER A N 1
ATOM 773 C CA . SER A 1 98 ? -15.513 9.500 20.734 1.00 90.50 98 SER A CA 1
ATOM 774 C C . SER A 1 98 ? -14.543 8.574 21.458 1.00 90.50 98 SER A C 1
ATOM 776 O O . SER A 1 98 ? -14.616 8.422 22.675 1.00 90.50 98 SER A O 1
ATOM 778 N N . TRP A 1 99 ? -13.636 7.948 20.713 1.00 89.12 99 TRP A N 1
ATOM 779 C CA . TRP A 1 99 ? -12.686 6.988 21.263 1.00 89.12 99 TRP A CA 1
ATOM 780 C C . TRP A 1 99 ? -11.642 7.630 22.193 1.00 89.12 99 TRP A C 1
ATOM 782 O O . TRP A 1 99 ? -10.997 8.613 21.832 1.00 89.12 99 TRP A O 1
ATOM 792 N N . LYS A 1 100 ? -11.435 7.055 23.385 1.00 89.75 100 LYS A N 1
ATOM 793 C CA . LYS A 1 100 ? -10.378 7.456 24.326 1.00 89.75 100 LYS A CA 1
ATOM 794 C C . LYS A 1 100 ? -9.511 6.247 24.664 1.00 89.75 100 LYS A C 1
ATOM 796 O O . LYS A 1 100 ? -9.930 5.416 25.461 1.00 89.75 100 LYS A O 1
ATOM 801 N N . MET A 1 101 ? -8.278 6.206 24.150 1.00 83.25 101 MET A N 1
ATOM 802 C CA . MET A 1 101 ? -7.352 5.063 24.301 1.00 83.25 101 MET A CA 1
ATOM 803 C C . MET A 1 101 ? -7.137 4.597 25.753 1.00 83.25 101 MET A C 1
ATOM 805 O O . MET A 1 101 ? -6.906 3.421 25.995 1.00 83.25 101 MET A O 1
ATOM 809 N N . LYS A 1 102 ? -7.216 5.507 26.736 1.00 88.06 102 LYS A N 1
ATOM 810 C CA . LYS A 1 102 ? -7.034 5.174 28.163 1.00 88.06 102 LYS A CA 1
ATOM 811 C C . LYS A 1 102 ? -8.303 4.672 28.862 1.00 88.06 102 LYS A C 1
ATOM 813 O O . LYS A 1 102 ? -8.200 4.135 29.960 1.00 88.06 102 LYS A O 1
ATOM 818 N N . LYS A 1 103 ? -9.480 4.912 28.276 1.00 90.69 103 LYS A N 1
ATOM 819 C CA . LYS A 1 103 ? -10.784 4.651 28.902 1.00 90.69 103 LYS A CA 1
ATOM 820 C C . LYS A 1 103 ? -11.540 3.516 28.218 1.00 90.69 103 LYS A C 1
ATOM 822 O O . LYS A 1 103 ? -12.200 2.763 28.914 1.00 90.69 103 LYS A O 1
ATOM 827 N N . HIS A 1 104 ? -11.488 3.446 26.891 1.00 92.81 104 HIS A N 1
ATOM 828 C CA . HIS A 1 104 ? -12.299 2.509 26.123 1.00 92.81 104 HIS A CA 1
ATOM 829 C C . HIS A 1 104 ? -11.557 1.202 25.853 1.00 92.81 104 HIS A C 1
ATOM 831 O O . HIS A 1 104 ? -10.338 1.189 25.657 1.00 92.81 104 HIS A O 1
ATOM 837 N N . HIS A 1 105 ? -12.322 0.121 25.835 1.00 93.12 105 HIS A N 1
ATOM 838 C CA . HIS A 1 105 ? -11.891 -1.247 25.601 1.00 93.12 105 HIS A CA 1
ATOM 839 C C . HIS A 1 105 ? -12.524 -1.808 24.317 1.00 93.12 105 HIS A C 1
ATOM 841 O O . HIS A 1 105 ? -13.447 -1.206 23.765 1.00 93.12 105 HIS A O 1
ATOM 847 N N . TYR A 1 106 ? -12.038 -2.947 23.815 1.00 89.94 106 TYR A N 1
ATOM 848 C CA . TYR A 1 106 ? -12.605 -3.590 22.622 1.00 89.94 106 TYR A CA 1
ATOM 849 C C . TYR A 1 106 ? -14.100 -3.873 22.767 1.00 89.94 106 TYR A C 1
ATOM 851 O O . TYR A 1 106 ? -14.838 -3.755 21.797 1.00 89.94 106 TYR A O 1
ATOM 859 N N . GLU A 1 107 ? -14.561 -4.160 23.978 1.00 93.38 107 GLU A N 1
ATOM 860 C CA . GLU A 1 107 ? -15.961 -4.411 24.292 1.00 93.38 107 GLU A CA 1
ATOM 861 C C . GLU A 1 107 ? -16.828 -3.169 24.048 1.00 93.38 107 GLU A C 1
ATOM 863 O O . GLU A 1 107 ? -17.922 -3.290 23.502 1.00 93.38 107 GLU A O 1
ATOM 868 N N . ASP A 1 108 ? -16.322 -1.967 24.354 1.00 94.06 108 ASP A N 1
ATOM 869 C CA . ASP A 1 108 ? -17.023 -0.715 24.045 1.00 94.06 108 ASP A CA 1
ATOM 870 C C . ASP A 1 108 ? -17.145 -0.513 22.527 1.00 94.06 108 ASP A C 1
ATOM 872 O O . ASP A 1 108 ? -18.162 -0.019 22.036 1.00 94.06 108 ASP A O 1
ATOM 876 N N . LEU A 1 109 ? -16.106 -0.898 21.776 1.00 91.00 109 LEU A N 1
ATOM 877 C CA . LEU A 1 109 ? -16.115 -0.831 20.315 1.00 91.00 109 LEU A CA 1
ATOM 878 C C . LEU A 1 109 ? -17.107 -1.833 19.722 1.00 91.00 109 LEU A C 1
ATOM 880 O O . LEU A 1 109 ? -17.910 -1.463 18.872 1.00 91.00 109 LEU A O 1
ATOM 884 N N . CYS A 1 110 ? -17.069 -3.085 20.180 1.00 92.19 110 CYS A N 1
ATOM 885 C CA . CYS A 1 110 ? -17.988 -4.134 19.751 1.00 92.19 110 CYS A CA 1
ATOM 886 C C . CYS A 1 110 ? -19.440 -3.758 20.052 1.00 92.19 110 CYS A C 1
ATOM 888 O O . CYS A 1 110 ? -20.290 -3.891 19.176 1.00 92.19 110 CYS A O 1
ATOM 890 N N . ALA A 1 111 ? -19.717 -3.226 21.247 1.00 94.38 111 ALA A N 1
ATOM 891 C CA . ALA A 1 111 ? -21.047 -2.757 21.621 1.00 94.38 111 ALA A CA 1
ATOM 892 C C . ALA A 1 111 ? -21.523 -1.616 20.710 1.00 94.38 111 ALA A C 1
ATOM 894 O O . ALA A 1 111 ? -22.664 -1.628 20.256 1.00 94.38 111 ALA A O 1
ATOM 895 N N . PHE A 1 112 ? -20.645 -0.660 20.388 1.00 94.62 112 PHE A N 1
ATOM 896 C CA . PHE A 1 112 ? -20.957 0.412 19.441 1.00 94.62 112 PHE A CA 1
ATOM 897 C C . PHE A 1 112 ? -21.220 -0.104 18.014 1.00 94.62 112 PHE A C 1
ATOM 899 O O . PHE A 1 112 ? -22.071 0.440 17.313 1.00 94.62 112 PHE A O 1
ATOM 906 N N . LEU A 1 113 ? -20.507 -1.150 17.585 1.00 92.19 113 LEU A N 1
ATOM 907 C CA . LEU A 1 113 ? -20.660 -1.768 16.264 1.00 92.19 113 LEU A CA 1
ATOM 908 C C . LEU A 1 113 ? -21.790 -2.809 16.191 1.00 92.19 113 LEU A C 1
ATOM 910 O O . LEU A 1 113 ? -22.129 -3.237 15.091 1.00 92.19 113 LEU A O 1
ATOM 914 N N . GLY A 1 114 ? -22.369 -3.213 17.325 1.00 93.81 114 GLY A N 1
ATOM 915 C CA . GLY A 1 114 ? -23.379 -4.273 17.389 1.00 93.81 114 GLY A CA 1
ATOM 916 C C . GLY A 1 114 ? -22.821 -5.679 17.129 1.00 93.81 114 GLY A C 1
ATOM 917 O O . GLY A 1 114 ? -23.518 -6.509 16.557 1.00 93.81 114 GLY A O 1
ATOM 918 N N . ILE A 1 115 ? -21.565 -5.943 17.502 1.00 91.56 115 ILE A N 1
ATOM 919 C CA . ILE A 1 115 ? -20.918 -7.257 17.350 1.00 91.56 115 ILE A CA 1
ATOM 920 C C . ILE A 1 115 ? -21.170 -8.086 18.616 1.00 91.56 115 ILE A C 1
ATOM 922 O O . ILE A 1 115 ? -20.680 -7.732 19.689 1.00 91.56 115 ILE A O 1
ATOM 926 N N . GLU A 1 116 ? -21.914 -9.189 18.490 1.00 89.75 116 GLU A N 1
ATOM 927 C CA . GLU A 1 116 ? -22.267 -10.065 19.619 1.00 89.75 116 GLU A CA 1
ATOM 928 C C . GLU A 1 116 ? -21.077 -10.909 20.112 1.00 89.75 116 GLU A C 1
ATOM 930 O O . GLU A 1 116 ? -20.828 -10.987 21.318 1.00 89.75 116 GLU A O 1
ATOM 935 N N . ASP A 1 117 ? -20.299 -11.491 19.193 1.00 91.25 117 ASP A N 1
ATOM 936 C CA . ASP A 1 117 ? -19.138 -12.330 19.516 1.00 91.25 117 ASP A CA 1
ATOM 937 C C . ASP A 1 117 ? -17.852 -11.494 19.608 1.00 91.25 117 ASP A C 1
ATOM 939 O O . ASP A 1 117 ? -17.017 -11.451 18.701 1.00 91.25 117 ASP A O 1
ATOM 943 N N . CYS A 1 118 ? -17.736 -10.724 20.692 1.00 85.50 118 CYS A N 1
ATOM 944 C CA . CYS A 1 118 ? -16.587 -9.854 20.910 1.00 85.50 118 CYS A CA 1
ATOM 945 C C . CYS A 1 118 ? -15.450 -10.591 21.640 1.00 85.50 118 CYS A C 1
ATOM 947 O O . CYS A 1 118 ? -15.673 -11.111 22.742 1.00 85.50 118 CYS A O 1
ATOM 949 N N . PRO A 1 119 ? -14.207 -10.566 21.122 1.00 78.88 119 PRO A N 1
ATOM 950 C CA . PRO A 1 119 ? -13.050 -11.074 21.845 1.00 78.88 119 PRO A CA 1
ATOM 951 C C . PRO A 1 119 ? -12.826 -10.183 23.070 1.00 78.88 119 PRO A C 1
ATOM 953 O O . PRO A 1 119 ? -12.370 -9.047 22.953 1.00 78.88 119 PRO A O 1
ATOM 956 N N . ARG A 1 120 ? -13.192 -10.681 24.257 1.00 82.06 120 ARG A N 1
ATOM 957 C CA . ARG A 1 120 ? -13.149 -9.944 25.533 1.00 82.06 120 ARG A CA 1
ATOM 958 C C . ARG A 1 120 ? -11.723 -9.760 26.060 1.00 82.06 120 ARG A C 1
ATOM 960 O O . ARG A 1 120 ? -11.368 -10.209 27.149 1.00 82.06 120 ARG A O 1
ATOM 967 N N . THR A 1 121 ? -10.858 -9.183 25.236 1.00 84.00 121 THR A N 1
ATOM 968 C CA . THR A 1 121 ? -9.428 -9.013 25.504 1.00 84.00 121 THR A CA 1
ATOM 969 C C . THR A 1 121 ? -9.122 -7.703 26.232 1.00 84.00 121 THR A C 1
ATOM 971 O O . THR A 1 121 ? -7.956 -7.411 26.506 1.00 84.00 121 THR A O 1
ATOM 974 N N . GLY A 1 122 ? -10.143 -6.898 26.549 1.00 87.50 122 GLY A N 1
ATOM 975 C CA . GLY A 1 122 ? -10.000 -5.636 27.253 1.00 87.50 122 GLY A CA 1
ATOM 976 C C . GLY A 1 122 ? -9.392 -4.537 26.384 1.00 87.50 122 GLY A C 1
ATOM 977 O O . GLY A 1 122 ? -9.951 -4.132 25.369 1.00 87.50 122 GLY A O 1
ATOM 978 N N . ARG A 1 123 ? -8.270 -3.954 26.823 1.00 83.81 123 ARG A N 1
ATOM 979 C CA . ARG A 1 123 ? -7.709 -2.765 26.157 1.00 83.81 123 ARG A CA 1
ATOM 980 C C . ARG A 1 123 ? -7.130 -3.114 24.783 1.00 83.81 123 ARG A C 1
ATOM 982 O O . ARG A 1 123 ? -6.441 -4.133 24.677 1.00 83.81 123 ARG A O 1
ATOM 989 N N . PRO A 1 124 ? -7.293 -2.235 23.774 1.00 81.00 124 PRO A N 1
ATOM 990 C CA . PRO A 1 124 ? -6.485 -2.313 22.571 1.00 81.00 124 PRO A CA 1
ATOM 991 C C . PRO A 1 124 ? -5.017 -2.353 22.940 1.00 81.00 124 PRO A C 1
ATOM 993 O O . PRO A 1 124 ? -4.522 -1.490 23.672 1.00 81.00 124 PRO A O 1
ATOM 996 N N . ARG A 1 125 ? -4.325 -3.378 22.448 1.00 74.62 125 ARG A N 1
ATOM 997 C CA . ARG A 1 125 ? -2.870 -3.394 22.521 1.00 74.62 125 ARG A CA 1
ATOM 998 C C . ARG A 1 125 ? -2.363 -2.270 21.633 1.00 74.62 125 ARG A C 1
ATOM 1000 O O . ARG A 1 125 ? -2.970 -1.966 20.604 1.00 74.62 125 ARG A O 1
ATOM 1007 N N . ASN A 1 126 ? -1.253 -1.658 22.034 1.00 70.69 126 ASN A N 1
ATOM 1008 C CA . ASN A 1 126 ? -0.528 -0.811 21.103 1.00 70.69 126 ASN A CA 1
ATOM 1009 C C . ASN A 1 126 ? -0.266 -1.650 19.857 1.00 70.69 126 ASN A C 1
ATOM 1011 O O . ASN A 1 126 ? 0.172 -2.799 19.973 1.00 70.69 126 ASN A O 1
ATOM 1015 N N . GLN A 1 127 ? -0.601 -1.093 18.695 1.00 64.94 127 GLN A N 1
ATOM 1016 C CA . GLN A 1 127 ? -0.217 -1.711 17.443 1.00 64.94 127 GLN A CA 1
ATOM 1017 C C . GLN A 1 127 ? 1.296 -1.953 17.526 1.00 64.94 127 GLN A C 1
ATOM 1019 O O . GLN A 1 127 ? 2.019 -1.042 17.956 1.00 64.94 127 GLN A O 1
ATOM 1024 N N . PRO A 1 128 ? 1.766 -3.166 17.202 1.00 64.06 128 PRO A N 1
ATOM 1025 C CA . PRO A 1 128 ? 3.193 -3.385 17.052 1.00 64.06 128 PRO A CA 1
ATOM 1026 C C . PRO A 1 128 ? 3.735 -2.343 16.063 1.00 64.06 128 PRO A C 1
ATOM 1028 O O . PRO A 1 128 ? 3.003 -1.829 15.208 1.00 64.06 128 PRO A O 1
ATOM 1031 N N . THR A 1 129 ? 4.983 -1.934 16.258 1.00 65.88 129 THR A N 1
ATOM 1032 C CA . THR A 1 129 ? 5.611 -0.940 15.390 1.00 65.88 129 THR A CA 1
ATOM 1033 C C . THR A 1 129 ? 5.504 -1.396 13.936 1.00 65.88 129 THR A C 1
ATOM 1035 O O . THR A 1 129 ? 5.468 -2.591 13.665 1.00 65.88 129 THR A O 1
ATOM 1038 N N . TRP A 1 130 ? 5.446 -0.462 12.983 1.00 61.94 130 TRP A N 1
ATOM 1039 C CA . TRP A 1 130 ? 5.384 -0.822 11.558 1.00 61.94 130 TRP A CA 1
ATOM 1040 C C . TRP A 1 130 ? 6.505 -1.794 11.153 1.00 61.94 130 TRP A C 1
ATOM 1042 O O . TRP A 1 130 ? 6.279 -2.670 10.328 1.00 61.94 130 TRP A O 1
ATOM 1052 N N . TRP A 1 131 ? 7.659 -1.704 11.819 1.00 63.78 131 TRP A N 1
ATOM 1053 C CA . TRP A 1 131 ? 8.800 -2.603 11.663 1.00 63.78 131 TRP A CA 1
ATOM 1054 C C . TRP A 1 131 ? 8.513 -4.059 12.038 1.00 63.78 131 TRP A C 1
ATOM 1056 O O . TRP A 1 131 ? 9.103 -4.953 11.453 1.00 63.78 131 TRP A O 1
ATOM 1066 N N . ASP A 1 132 ? 7.580 -4.329 12.953 1.00 65.44 132 ASP A N 1
ATOM 1067 C CA . ASP A 1 132 ? 7.202 -5.699 13.334 1.00 65.44 132 ASP A CA 1
ATOM 1068 C C . ASP A 1 132 ? 6.460 -6.440 12.199 1.00 65.44 132 ASP A C 1
ATOM 1070 O O . ASP A 1 132 ? 6.285 -7.665 12.235 1.00 65.44 132 ASP A O 1
ATOM 1074 N N . TRP A 1 133 ? 5.995 -5.690 11.196 1.00 63.12 133 TRP A N 1
ATOM 1075 C CA . TRP A 1 133 ? 5.353 -6.191 9.979 1.00 63.12 133 TRP A CA 1
ATOM 1076 C C . TRP A 1 133 ? 6.307 -6.269 8.788 1.00 63.12 133 TRP A C 1
ATOM 1078 O O . TRP A 1 133 ? 5.958 -6.861 7.761 1.00 63.12 133 TRP A O 1
ATOM 1088 N N . GLU A 1 134 ? 7.500 -5.698 8.932 1.00 64.81 134 GLU A N 1
ATOM 1089 C CA . GLU A 1 134 ? 8.577 -5.811 7.965 1.00 64.81 134 GLU A CA 1
ATOM 1090 C C . GLU A 1 134 ? 9.445 -7.015 8.335 1.00 64.81 134 GLU A C 1
ATOM 1092 O O . GLU A 1 134 ? 9.857 -7.202 9.478 1.00 64.81 134 GLU A O 1
ATOM 1097 N N . GLU A 1 135 ? 9.700 -7.876 7.359 1.00 73.00 135 GLU A N 1
ATOM 1098 C CA . GLU A 1 135 ? 10.687 -8.941 7.484 1.00 73.00 135 GLU A CA 1
ATOM 1099 C C . GLU A 1 135 ? 11.749 -8.704 6.422 1.00 73.00 135 GLU A C 1
ATOM 1101 O O . GLU A 1 135 ? 11.424 -8.459 5.255 1.00 73.00 135 GLU A O 1
ATOM 1106 N N . ASP A 1 136 ? 13.018 -8.757 6.825 1.00 75.69 136 ASP A N 1
ATOM 1107 C CA . ASP A 1 136 ? 14.121 -8.595 5.888 1.00 75.69 136 ASP A CA 1
ATOM 1108 C C . ASP A 1 136 ? 14.276 -9.865 5.042 1.00 75.69 136 ASP A C 1
ATOM 1110 O O . ASP A 1 136 ? 14.894 -10.857 5.433 1.00 75.69 136 ASP A O 1
ATOM 1114 N N . ARG A 1 137 ? 13.646 -9.845 3.869 1.00 83.31 137 ARG A N 1
ATOM 1115 C CA . ARG A 1 137 ? 13.670 -10.928 2.885 1.00 83.31 137 ARG A CA 1
ATOM 1116 C C . ARG A 1 137 ? 14.756 -10.664 1.853 1.00 83.31 137 ARG A C 1
ATOM 1118 O O . ARG A 1 137 ? 14.480 -10.187 0.752 1.00 83.31 137 ARG A O 1
ATOM 1125 N N . ALA A 1 138 ? 16.004 -10.967 2.209 1.00 87.31 138 ALA A N 1
ATOM 1126 C CA . ALA A 1 138 ? 17.163 -10.748 1.337 1.00 87.31 138 ALA A CA 1
ATOM 1127 C C . ALA A 1 138 ? 17.026 -11.444 -0.033 1.00 87.31 138 ALA A C 1
ATOM 1129 O O . ALA A 1 138 ? 17.438 -10.892 -1.052 1.00 87.31 138 ALA A O 1
ATOM 1130 N N . ASP A 1 139 ? 16.394 -12.620 -0.067 1.00 87.31 139 ASP A N 1
ATOM 1131 C CA . ASP A 1 139 ? 16.071 -13.374 -1.280 1.00 87.31 139 ASP A CA 1
ATOM 1132 C C . ASP A 1 139 ? 15.121 -12.598 -2.206 1.00 87.31 139 ASP A C 1
ATOM 1134 O O . ASP A 1 139 ? 15.402 -12.407 -3.393 1.00 87.31 139 ASP A O 1
ATOM 1138 N N . VAL A 1 140 ? 14.021 -12.090 -1.647 1.00 85.62 140 VAL A N 1
ATOM 1139 C CA . VAL A 1 140 ? 13.020 -11.302 -2.374 1.00 85.62 140 VAL A CA 1
ATOM 1140 C C . VAL A 1 140 ? 13.621 -9.973 -2.827 1.00 85.62 140 VAL A C 1
ATOM 1142 O O . VAL A 1 140 ? 13.460 -9.585 -3.985 1.00 85.62 140 VAL A O 1
ATOM 1145 N N . THR A 1 141 ? 14.368 -9.306 -1.949 1.00 86.44 141 THR A N 1
ATOM 1146 C CA . THR A 1 141 ? 15.065 -8.050 -2.238 1.00 86.44 141 THR A CA 1
ATOM 1147 C C . THR A 1 141 ? 16.054 -8.218 -3.387 1.00 86.44 141 THR A C 1
ATOM 1149 O O . THR A 1 141 ? 16.012 -7.438 -4.340 1.00 86.44 141 THR A O 1
ATOM 1152 N N . ALA A 1 142 ? 16.901 -9.251 -3.361 1.00 90.19 142 ALA A N 1
ATOM 1153 C CA . ALA A 1 142 ? 17.856 -9.523 -4.432 1.00 90.19 142 ALA A CA 1
ATOM 1154 C C . ALA A 1 142 ? 17.154 -9.781 -5.776 1.00 90.19 142 ALA A C 1
ATOM 1156 O O . ALA A 1 142 ? 17.556 -9.223 -6.801 1.00 90.19 142 ALA A O 1
ATOM 1157 N N . ALA A 1 143 ? 16.067 -10.560 -5.776 1.00 89.44 143 ALA A N 1
ATOM 1158 C CA . ALA A 1 143 ? 15.282 -10.823 -6.980 1.00 89.44 143 ALA A CA 1
ATOM 1159 C C . ALA A 1 143 ? 14.636 -9.547 -7.547 1.00 89.44 143 ALA A C 1
ATOM 1161 O O . ALA A 1 143 ? 14.703 -9.299 -8.753 1.00 89.44 143 ALA A O 1
ATOM 1162 N N . ILE A 1 144 ? 14.050 -8.701 -6.691 1.00 85.44 144 ILE A N 1
ATOM 1163 C CA . ILE A 1 144 ? 13.471 -7.412 -7.100 1.00 85.44 144 ILE A CA 1
ATOM 1164 C C . ILE A 1 144 ? 14.543 -6.506 -7.695 1.00 85.44 144 ILE A C 1
ATOM 1166 O O . ILE A 1 144 ? 14.313 -5.904 -8.743 1.00 85.44 144 ILE A O 1
ATOM 1170 N N . TRP A 1 145 ? 15.718 -6.435 -7.070 1.00 88.19 145 TRP A N 1
ATOM 1171 C CA . TRP A 1 145 ? 16.842 -5.660 -7.585 1.00 88.19 145 TRP A CA 1
ATOM 1172 C C . TRP A 1 145 ? 17.286 -6.134 -8.965 1.00 88.19 145 TRP A C 1
ATOM 1174 O O . TRP A 1 145 ? 17.428 -5.312 -9.871 1.00 88.19 145 TRP A O 1
ATOM 1184 N N . ALA A 1 146 ? 17.444 -7.445 -9.153 1.00 90.12 146 ALA A N 1
ATOM 1185 C CA . ALA A 1 146 ? 17.798 -8.012 -10.448 1.00 90.12 146 ALA A CA 1
ATOM 1186 C C . ALA A 1 146 ? 16.768 -7.638 -11.528 1.00 90.12 146 ALA A C 1
ATOM 1188 O O . ALA A 1 146 ? 17.135 -7.142 -12.593 1.00 90.12 146 ALA A O 1
ATOM 1189 N N . MET A 1 147 ? 15.472 -7.787 -11.240 1.00 86.31 147 MET A N 1
ATOM 1190 C CA . MET A 1 147 ? 14.411 -7.425 -12.187 1.00 86.31 147 MET A CA 1
ATOM 1191 C C . MET A 1 147 ? 14.340 -5.919 -12.452 1.00 86.31 147 MET A C 1
ATOM 1193 O O . MET A 1 147 ? 14.133 -5.514 -13.593 1.00 86.31 147 MET A O 1
ATOM 1197 N N . ALA A 1 148 ? 14.550 -5.076 -11.439 1.00 84.06 148 ALA A N 1
ATOM 1198 C CA . ALA A 1 148 ? 14.568 -3.626 -11.609 1.00 84.06 148 ALA A CA 1
ATOM 1199 C C . ALA A 1 148 ? 15.718 -3.180 -12.526 1.00 84.06 148 ALA A C 1
ATOM 1201 O O . ALA A 1 148 ? 15.517 -2.327 -13.391 1.00 84.06 148 ALA A O 1
ATOM 1202 N N . VAL A 1 149 ? 16.902 -3.789 -12.389 1.00 88.69 149 VAL A N 1
ATOM 1203 C CA . VAL A 1 149 ? 18.031 -3.564 -13.306 1.00 88.69 149 VAL A CA 1
ATOM 1204 C C . VAL A 1 149 ? 17.675 -4.018 -14.722 1.00 88.69 149 VAL A C 1
ATOM 1206 O O . VAL A 1 149 ? 17.902 -3.264 -15.668 1.00 88.69 149 VAL A O 1
ATOM 1209 N N . LEU A 1 150 ? 17.062 -5.195 -14.886 1.00 89.31 150 LEU A N 1
ATOM 1210 C CA . LEU A 1 150 ? 16.636 -5.690 -16.199 1.00 89.31 150 LEU A CA 1
ATOM 1211 C C . LEU A 1 150 ? 15.613 -4.762 -16.870 1.00 89.31 150 LEU A C 1
ATOM 1213 O O . LEU A 1 150 ? 15.791 -4.407 -18.034 1.00 89.31 150 LEU A O 1
ATOM 1217 N N . PHE A 1 151 ? 14.581 -4.314 -16.149 1.00 85.69 151 PHE A N 1
ATOM 1218 C CA . PHE A 1 151 ? 13.593 -3.365 -16.675 1.00 85.69 151 PHE A CA 1
ATOM 1219 C C . PHE A 1 151 ? 14.219 -2.016 -17.018 1.00 85.69 151 PHE A C 1
ATOM 1221 O O . PHE A 1 151 ? 13.887 -1.418 -18.041 1.00 85.69 151 PHE A O 1
ATOM 1228 N N . HIS A 1 152 ? 15.165 -1.546 -16.204 1.00 85.94 152 HIS A N 1
ATOM 1229 C CA . HIS A 1 152 ? 15.891 -0.317 -16.488 1.00 85.94 152 HIS A CA 1
ATOM 1230 C C . HIS A 1 152 ? 16.722 -0.427 -17.774 1.00 85.94 152 HIS A C 1
ATOM 1232 O O . HIS A 1 152 ? 16.637 0.453 -18.630 1.00 85.94 152 HIS A O 1
ATOM 1238 N N . LEU A 1 153 ? 17.471 -1.520 -17.947 1.00 89.12 153 LEU A N 1
ATOM 1239 C CA . LEU A 1 153 ? 18.228 -1.776 -19.173 1.00 89.12 153 LEU A CA 1
ATOM 1240 C C . LEU A 1 153 ? 17.300 -1.884 -20.386 1.00 89.12 153 LEU A C 1
ATOM 1242 O O . LEU A 1 153 ? 17.565 -1.255 -21.408 1.00 89.12 153 LEU A O 1
ATOM 1246 N N . ALA A 1 154 ? 16.190 -2.616 -20.270 1.00 89.00 154 ALA A N 1
ATOM 1247 C CA . ALA A 1 154 ? 15.209 -2.746 -21.343 1.00 89.00 154 ALA A CA 1
ATOM 1248 C C . ALA A 1 154 ? 14.633 -1.382 -21.759 1.00 89.00 154 ALA A C 1
ATOM 1250 O O . ALA A 1 154 ? 14.617 -1.061 -22.946 1.00 89.00 154 ALA A O 1
ATOM 1251 N N . ASN A 1 155 ? 14.245 -0.542 -20.794 1.00 87.44 155 ASN A N 1
ATOM 1252 C CA . ASN A 1 155 ? 13.805 0.825 -21.073 1.00 87.44 155 ASN A CA 1
ATOM 1253 C C . ASN A 1 155 ? 14.886 1.639 -21.781 1.00 87.44 155 ASN A C 1
ATOM 1255 O O . ASN A 1 155 ? 14.593 2.313 -22.763 1.00 87.44 1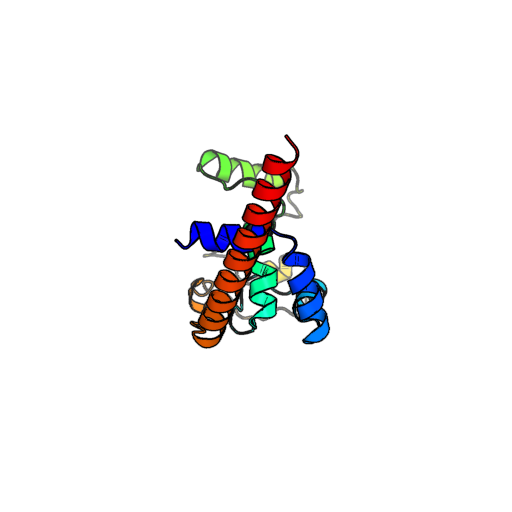55 ASN A O 1
ATOM 1259 N N . TRP A 1 156 ? 16.130 1.581 -21.296 1.00 88.00 156 TRP A N 1
ATOM 1260 C CA . TRP A 1 156 ? 17.245 2.302 -21.904 1.00 88.00 156 TRP A CA 1
ATOM 1261 C C . TRP A 1 156 ? 17.419 1.932 -23.378 1.00 88.00 156 TRP A C 1
ATOM 1263 O O . TRP A 1 156 ? 17.538 2.820 -24.221 1.00 88.00 156 TRP A O 1
ATOM 1273 N N . TYR A 1 157 ? 17.368 0.638 -23.707 1.00 90.69 157 TYR A N 1
ATOM 1274 C CA . TYR A 1 157 ? 17.435 0.179 -25.093 1.00 90.69 157 TYR A CA 1
ATOM 1275 C C . TYR A 1 157 ? 16.255 0.683 -25.926 1.00 90.69 157 TYR A C 1
ATOM 1277 O O . TYR A 1 157 ? 16.478 1.234 -27.002 1.00 90.69 157 TYR A O 1
ATOM 1285 N N . VAL A 1 158 ? 15.021 0.567 -25.424 1.00 88.38 158 VAL A N 1
ATOM 1286 C CA . VAL A 1 158 ? 13.819 1.043 -26.131 1.00 88.38 158 VAL A CA 1
ATOM 1287 C C . VAL A 1 158 ? 13.901 2.545 -26.413 1.00 88.38 158 VAL A C 1
ATOM 1289 O O . VAL A 1 158 ? 13.699 2.966 -27.552 1.00 88.38 158 VAL A O 1
ATOM 1292 N N . PHE A 1 159 ? 14.250 3.356 -25.411 1.00 88.31 159 PHE A N 1
ATOM 1293 C CA . PHE A 1 159 ? 14.374 4.805 -25.579 1.00 88.31 159 PHE A CA 1
ATOM 1294 C C . PHE A 1 159 ? 15.506 5.177 -26.530 1.00 88.31 159 PHE A C 1
ATOM 1296 O O . PHE A 1 159 ? 15.311 6.018 -27.405 1.00 88.31 159 PHE A O 1
ATOM 1303 N N . ARG A 1 160 ? 16.672 4.536 -26.404 1.00 92.12 160 ARG A N 1
ATOM 1304 C CA . ARG A 1 160 ? 17.806 4.779 -27.297 1.00 92.12 160 ARG A CA 1
ATOM 1305 C C . ARG A 1 160 ? 17.438 4.477 -28.748 1.00 92.12 160 ARG A C 1
ATOM 1307 O O . ARG A 1 160 ? 17.655 5.326 -29.606 1.00 92.12 160 ARG A O 1
ATOM 1314 N N . THR A 1 161 ? 16.861 3.307 -29.017 1.00 92.12 161 THR A N 1
ATOM 1315 C CA . THR A 1 161 ? 16.456 2.910 -30.371 1.00 92.12 161 THR A CA 1
ATOM 1316 C C . THR A 1 161 ? 15.378 3.838 -30.926 1.00 92.12 161 THR A C 1
ATOM 1318 O O . THR A 1 161 ? 15.488 4.266 -32.072 1.00 92.12 161 THR A O 1
ATOM 1321 N N . GLY A 1 162 ? 14.384 4.211 -30.113 1.00 90.19 162 GLY A N 1
ATOM 1322 C CA . GLY A 1 162 ? 13.348 5.168 -30.510 1.00 90.19 162 GLY A CA 1
ATOM 1323 C C . GLY A 1 162 ? 13.920 6.539 -30.873 1.00 90.19 162 GLY A C 1
ATOM 1324 O O . GLY A 1 162 ? 13.585 7.085 -31.919 1.00 90.19 162 GLY A O 1
ATOM 1325 N N . LEU A 1 163 ? 14.842 7.070 -30.063 1.00 92.44 163 LEU A N 1
ATOM 1326 C CA . LEU A 1 163 ? 15.502 8.349 -30.338 1.00 92.44 163 LEU A CA 1
ATOM 1327 C C . LEU A 1 163 ? 16.351 8.302 -31.612 1.00 92.44 163 LEU A C 1
ATOM 1329 O O . LEU A 1 163 ? 16.304 9.238 -32.404 1.00 92.44 163 LEU A O 1
ATOM 1333 N N . THR A 1 164 ? 17.099 7.218 -31.842 1.00 92.81 164 THR A N 1
ATOM 1334 C CA . THR A 1 164 ? 17.878 7.050 -33.081 1.00 92.81 164 THR A CA 1
ATOM 1335 C C . THR A 1 164 ? 16.974 6.952 -34.314 1.00 92.81 164 THR A C 1
ATOM 1337 O O . THR A 1 164 ? 17.272 7.566 -35.336 1.00 92.81 164 THR A O 1
ATOM 1340 N N . ALA A 1 165 ? 15.849 6.237 -34.224 1.00 92.81 165 ALA A N 1
ATOM 1341 C CA . ALA A 1 165 ? 14.870 6.171 -35.307 1.00 92.81 165 ALA A CA 1
ATOM 1342 C C . ALA A 1 165 ? 14.255 7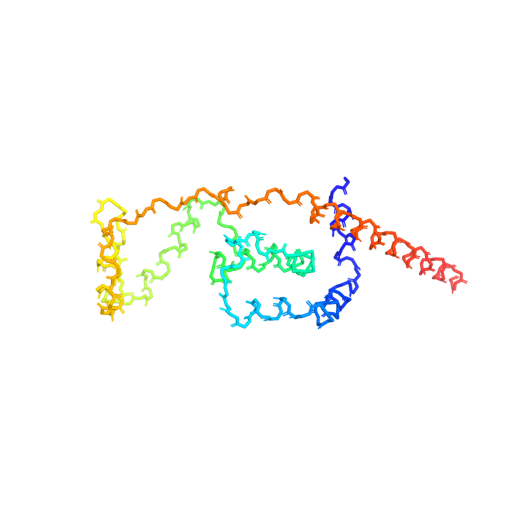.551 -35.601 1.00 92.81 165 ALA A C 1
ATOM 1344 O O . ALA A 1 165 ? 14.214 7.966 -36.752 1.00 92.81 165 ALA A O 1
ATOM 1345 N N . CYS A 1 166 ? 13.859 8.308 -34.573 1.00 92.38 166 CYS A N 1
ATOM 1346 C CA . CYS A 1 166 ? 13.355 9.673 -34.758 1.00 92.38 166 CYS A CA 1
ATOM 1347 C C . CYS A 1 166 ? 14.402 10.604 -35.383 1.00 92.38 166 CYS A C 1
ATOM 1349 O O . CYS A 1 166 ? 14.062 11.395 -36.252 1.00 92.38 166 CYS A O 1
ATOM 1351 N N . TRP A 1 167 ? 15.669 10.500 -34.968 1.00 89.12 167 TRP A N 1
ATOM 1352 C CA . TRP A 1 167 ? 16.753 11.332 -35.498 1.00 89.12 167 TRP A CA 1
ATOM 1353 C C . TRP A 1 167 ? 17.087 11.030 -36.962 1.00 89.12 167 TRP A C 1
ATOM 1355 O O . TRP A 1 167 ? 17.507 11.91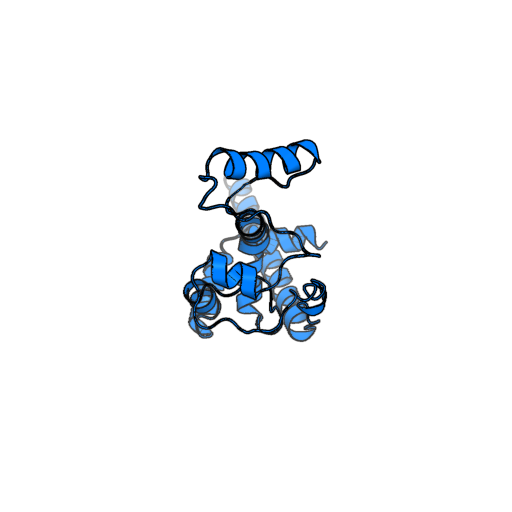5 -37.689 1.00 89.12 167 TRP A O 1
ATOM 1365 N N . THR A 1 168 ? 16.923 9.781 -37.399 1.00 91.94 168 THR A N 1
ATOM 1366 C CA . THR A 1 168 ? 17.198 9.375 -38.790 1.00 91.94 168 THR A CA 1
ATOM 1367 C C . THR A 1 168 ? 16.050 9.685 -39.752 1.00 91.94 168 THR A C 1
ATOM 1369 O O . THR A 1 168 ? 16.250 9.629 -40.962 1.00 91.94 168 THR A O 1
ATOM 1372 N N . LEU A 1 169 ? 14.863 10.001 -39.228 1.00 85.88 169 LEU A N 1
ATOM 1373 C CA . LEU A 1 169 ? 13.666 10.345 -40.002 1.00 85.88 169 LEU A CA 1
ATOM 1374 C C . LEU A 1 169 ? 13.427 11.863 -40.131 1.00 85.88 169 LEU A C 1
ATOM 1376 O O . LEU A 1 169 ? 12.500 12.255 -40.840 1.00 85.88 169 LEU A O 1
ATOM 1380 N N . LEU A 1 170 ? 14.221 12.690 -39.443 1.00 73.94 170 LEU A N 1
ATOM 1381 C CA . LEU A 1 170 ? 14.213 14.158 -39.508 1.00 73.94 170 LEU A CA 1
ATOM 1382 C C . LEU A 1 170 ? 15.347 14.663 -40.405 1.00 73.94 170 LEU A C 1
ATOM 1384 O O . LEU A 1 170 ? 15.104 15.660 -41.118 1.00 73.94 170 LEU A O 1
#

Organism: Alexandrium catenella (NCBI:txid2925)

Secondary structure (DSSP, 8-state):
-HHHHHHHHHSSTHHHHHHHHHHHTT-HHHHHHHHT--SSS-GGG--HHHHHHHHHHIIIIIHHHHTTT------SHHHHHHHHHHHHHHS-GGG-----TTT--HHHHHHHHT-SS-----SPPPPPPGGGG----HHHHHHHHHHHHHHHHHHHHHHHHHHHHHHH--

pLDDT: mean 77.69, std 13.15, range [45.75, 94.62]

Radius of gyration: 22.4 Å; chains: 1; bounding box: 46×41×69 Å

Sequence (170 aa):
VLGALHAGVFGGPWVLVTNQLDRLFGSSGYKMLEDGGPPMASLKDFGVIRTLYMLPFGARRVITHLYAGLKLMIITAAEYNFFYKIPYMRIPKERRMSWKMKKHHYEDLCAFLGIEDCPRTGRPRNQPTWWDWEEDRADVTAAIWAMAVLFHLANWYVFRTGLTACWTLL

Foldseek 3Di:
DVVLLLVLLVVDPVLVVLCVVCVVVPVPLVVCVVVVPDLQQACVPQALSNVSNCSVVVVVVVVCVVLVNDPDPQPDPVSVVVSVVVCVVPPDPLLDDDDDQVPDFQVNVCVSVVNPPTPVPTGDDDDPPSCVNDDPPVVSVVSNVVVSVVSSVVVVVVVVVVVVVVVVVD